Protein AF-A0A9P7ABG7-F1 (afdb_monomer_lite)

Structure (mmCIF, N/CA/C/O backbone):
data_AF-A0A9P7ABG7-F1
#
_entry.id   AF-A0A9P7ABG7-F1
#
loop_
_atom_site.group_PDB
_atom_site.id
_atom_site.type_symbol
_atom_site.label_atom_id
_atom_site.label_al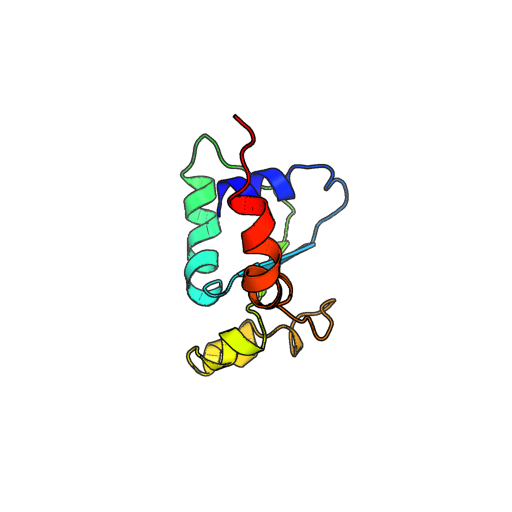t_id
_atom_site.label_comp_id
_atom_site.label_asym_id
_atom_site.label_entity_id
_atom_site.label_seq_id
_atom_site.pdbx_PDB_ins_code
_atom_site.Cartn_x
_atom_site.Cartn_y
_atom_site.Cartn_z
_atom_site.occupancy
_atom_site.B_iso_or_equiv
_atom_site.auth_seq_id
_atom_site.auth_comp_id
_atom_site.auth_asym_id
_atom_site.auth_atom_id
_atom_site.pdbx_PDB_model_num
ATOM 1 N N . MET A 1 1 ? 1.535 9.221 4.995 1.00 87.88 1 MET A N 1
ATOM 2 C CA . MET A 1 1 ? 0.735 8.319 4.140 1.00 87.88 1 MET A CA 1
ATOM 3 C C . MET A 1 1 ? -0.494 7.786 4.858 1.00 87.88 1 MET A C 1
ATOM 5 O O . MET A 1 1 ? -1.556 7.734 4.256 1.00 87.88 1 MET A O 1
ATOM 9 N N . ASP A 1 2 ? -0.374 7.448 6.137 1.00 94.19 2 ASP A N 1
ATOM 10 C CA . ASP A 1 2 ? -1.358 6.703 6.930 1.00 94.19 2 ASP A CA 1
ATOM 11 C C . ASP A 1 2 ? -2.719 7.395 6.963 1.00 94.19 2 ASP A C 1
ATOM 13 O O . ASP A 1 2 ? -3.737 6.757 6.723 1.00 94.19 2 ASP A O 1
ATOM 17 N N . TYR A 1 3 ? -2.732 8.714 7.182 1.00 94.88 3 TYR A N 1
ATOM 18 C CA . TYR A 1 3 ? -3.959 9.506 7.149 1.00 94.88 3 TYR A CA 1
ATOM 19 C C . TYR A 1 3 ? -4.642 9.442 5.781 1.00 94.88 3 TYR A C 1
ATOM 21 O O . TYR A 1 3 ? -5.819 9.114 5.703 1.00 94.88 3 TYR A O 1
ATOM 29 N N . ALA A 1 4 ? -3.903 9.693 4.695 1.00 94.38 4 ALA A N 1
ATOM 30 C CA . ALA A 1 4 ? -4.457 9.654 3.343 1.00 94.38 4 ALA A CA 1
ATOM 31 C C . ALA A 1 4 ? -5.003 8.262 2.993 1.00 94.38 4 ALA A C 1
ATOM 33 O O . ALA A 1 4 ? -6.108 8.151 2.470 1.00 94.38 4 ALA A O 1
ATOM 34 N N . LEU A 1 5 ? -4.266 7.203 3.343 1.00 95.12 5 LEU A N 1
ATOM 35 C CA . LEU A 1 5 ? -4.705 5.824 3.149 1.00 95.12 5 LEU A CA 1
ATOM 36 C C . LEU A 1 5 ? -5.957 5.510 3.977 1.00 95.12 5 LEU A C 1
ATOM 38 O O . LEU A 1 5 ? -6.922 4.981 3.442 1.00 95.12 5 LEU A O 1
ATOM 42 N N . SER A 1 6 ? -5.958 5.860 5.263 1.00 96.00 6 SER A N 1
ATOM 43 C CA . SER A 1 6 ? -7.096 5.667 6.165 1.00 96.00 6 SER A CA 1
ATOM 44 C C . SER A 1 6 ? -8.345 6.371 5.636 1.00 96.00 6 SER A C 1
ATOM 46 O O . SER A 1 6 ? -9.390 5.740 5.509 1.00 96.00 6 SER A O 1
ATOM 48 N N . GLN A 1 7 ? -8.245 7.645 5.252 1.00 96.00 7 GLN A N 1
ATOM 49 C CA . GLN A 1 7 ? -9.383 8.387 4.707 1.00 96.00 7 GLN A CA 1
ATOM 50 C C . GLN A 1 7 ? -9.873 7.789 3.384 1.00 96.00 7 GLN A C 1
ATOM 52 O O . GLN A 1 7 ? -11.073 7.589 3.222 1.00 96.00 7 GLN A O 1
ATOM 57 N N . ALA A 1 8 ? -8.964 7.429 2.471 1.00 95.00 8 ALA A N 1
ATOM 58 C CA . ALA A 1 8 ? -9.330 6.799 1.204 1.00 95.00 8 ALA A CA 1
ATOM 59 C C . ALA A 1 8 ? -10.050 5.458 1.413 1.00 95.00 8 ALA A C 1
ATOM 61 O O . ALA A 1 8 ? -11.074 5.202 0.787 1.00 95.00 8 ALA A O 1
ATOM 62 N N . LEU A 1 9 ? -9.557 4.623 2.333 1.00 95.25 9 LEU A N 1
ATOM 63 C CA . LEU A 1 9 ? -10.151 3.319 2.629 1.00 95.25 9 LEU A CA 1
ATOM 64 C C . LEU A 1 9 ? -11.504 3.409 3.336 1.00 95.25 9 LEU A C 1
ATOM 66 O O . LEU A 1 9 ? -12.249 2.437 3.285 1.00 95.25 9 LEU A O 1
ATOM 70 N N . ASN A 1 10 ? -11.830 4.527 3.986 1.00 95.06 10 ASN A N 1
ATOM 71 C CA . ASN A 1 10 ? -13.135 4.740 4.619 1.00 95.06 10 ASN A CA 1
ATOM 72 C C . ASN A 1 10 ? -14.128 5.493 3.720 1.00 95.06 10 ASN A C 1
ATOM 74 O O . ASN A 1 10 ? -15.281 5.680 4.106 1.00 95.06 10 ASN A O 1
ATOM 78 N N . TYR A 1 11 ? -13.709 5.951 2.540 1.00 95.69 11 TYR A N 1
ATOM 79 C CA . TYR A 1 11 ? -14.544 6.772 1.674 1.00 95.69 11 TYR A CA 1
ATOM 80 C C . TYR A 1 11 ? -15.186 5.942 0.556 1.00 95.69 11 TYR A C 1
ATOM 82 O O . TYR A 1 11 ? -14.525 5.582 -0.414 1.00 95.69 11 TYR A O 1
ATOM 90 N N . ASN A 1 12 ? -16.495 5.685 0.665 1.00 94.06 12 ASN A N 1
ATOM 91 C CA . ASN A 1 12 ? -17.302 4.982 -0.347 1.00 94.06 12 ASN A CA 1
ATOM 92 C C . ASN A 1 12 ? -16.765 3.590 -0.736 1.00 94.06 12 ASN A C 1
ATOM 94 O O .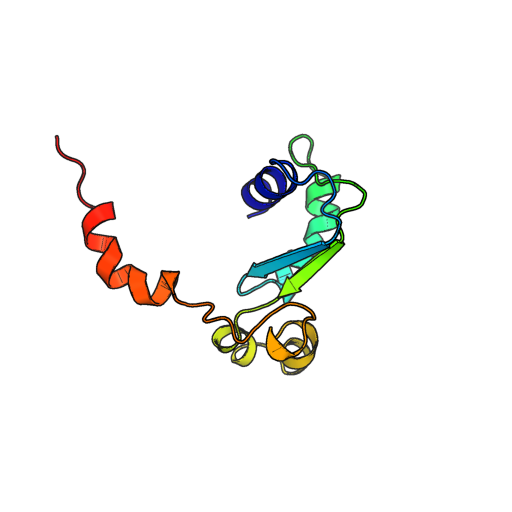 ASN A 1 12 ? -16.827 3.188 -1.898 1.00 94.06 12 ASN A O 1
ATOM 98 N N . THR A 1 13 ? -16.247 2.845 0.239 1.00 93.50 13 THR A N 1
ATOM 99 C CA . THR A 1 13 ? -15.681 1.499 0.051 1.00 93.50 13 THR A CA 1
ATOM 100 C C . THR A 1 13 ? -16.617 0.377 0.509 1.00 93.50 13 THR A C 1
ATOM 102 O O . THR A 1 13 ? -16.183 -0.766 0.656 1.00 93.50 13 THR A O 1
ATOM 105 N N . ASP A 1 14 ? -17.906 0.660 0.715 1.00 91.12 14 ASP A N 1
ATOM 106 C CA . ASP A 1 14 ? -18.894 -0.356 1.087 1.00 91.12 14 ASP A CA 1
ATOM 107 C C . ASP A 1 14 ? -18.919 -1.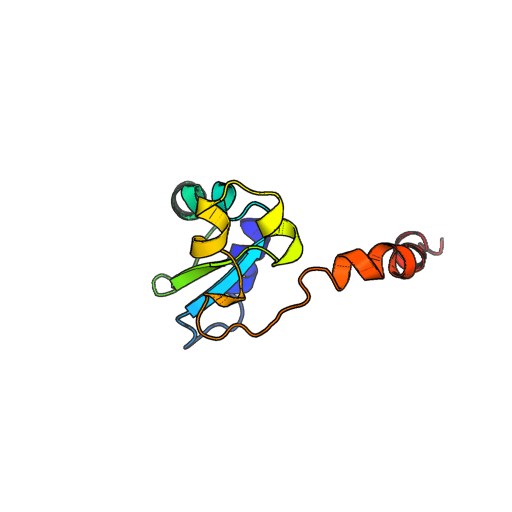502 0.062 1.00 91.12 14 ASP A C 1
ATOM 109 O O . ASP A 1 14 ? -19.063 -1.296 -1.143 1.00 91.12 14 ASP A O 1
ATOM 113 N N . GLY A 1 15 ? -18.754 -2.735 0.547 1.00 92.25 15 GLY A N 1
ATOM 114 C CA . GLY A 1 15 ? -18.656 -3.932 -0.296 1.00 92.25 15 GLY A CA 1
ATOM 115 C C . GLY A 1 15 ? -17.273 -4.184 -0.913 1.00 92.25 15 GLY A C 1
ATOM 116 O O . GLY A 1 15 ? -17.081 -5.222 -1.545 1.00 92.25 15 GLY A O 1
ATOM 117 N N . ILE A 1 16 ? -16.293 -3.299 -0.701 1.00 92.75 16 ILE A N 1
ATOM 118 C CA . ILE A 1 16 ? -14.895 -3.508 -1.094 1.00 92.75 16 ILE A CA 1
ATOM 119 C C . ILE A 1 16 ? -14.144 -4.153 0.069 1.00 92.75 16 ILE A C 1
ATOM 121 O O . ILE A 1 16 ? -13.980 -3.568 1.136 1.00 92.75 16 ILE A O 1
ATOM 125 N N . SER A 1 17 ? -13.654 -5.372 -0.146 1.00 93.62 17 SER A N 1
ATOM 126 C CA . SER A 1 17 ? -12.867 -6.105 0.851 1.00 93.62 17 SER A CA 1
ATOM 127 C C . SER A 1 17 ? -11.377 -6.153 0.539 1.00 93.62 17 SER A C 1
ATOM 129 O O . SER A 1 17 ? -10.610 -6.623 1.372 1.00 93.62 17 SER A O 1
ATOM 131 N N . HIS A 1 18 ? -10.952 -5.763 -0.664 1.00 93.69 18 HIS A N 1
ATOM 132 C CA . HIS A 1 18 ? -9.564 -5.883 -1.111 1.00 93.69 18 HIS A CA 1
ATOM 133 C C . HIS A 1 18 ? -9.106 -4.565 -1.725 1.00 93.69 18 HIS A C 1
ATOM 135 O O . HIS A 1 18 ? -9.757 -4.041 -2.627 1.00 93.69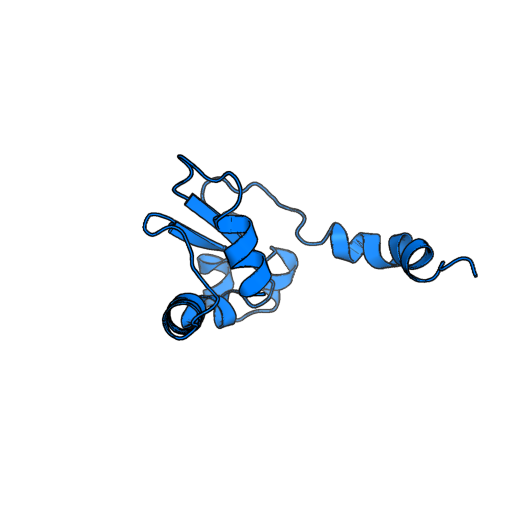 18 HIS A O 1
ATOM 141 N N . THR A 1 19 ? -7.968 -4.059 -1.261 1.00 93.38 19 THR A N 1
ATOM 142 C CA . THR A 1 19 ? -7.299 -2.887 -1.826 1.00 93.38 19 THR A CA 1
ATOM 143 C C . THR A 1 19 ? -5.832 -3.198 -2.052 1.00 93.38 19 THR A C 1
ATOM 145 O O . THR A 1 19 ? -5.176 -3.811 -1.215 1.00 93.38 19 THR A O 1
ATOM 148 N N . ILE A 1 20 ? -5.300 -2.735 -3.177 1.00 93.56 20 ILE A N 1
ATOM 149 C CA . ILE A 1 20 ? -3.868 -2.780 -3.453 1.00 93.56 20 ILE A CA 1
ATOM 150 C C . ILE A 1 20 ? -3.318 -1.377 -3.238 1.00 93.56 20 ILE A C 1
ATOM 152 O O . ILE A 1 20 ? -3.849 -0.413 -3.790 1.00 93.56 20 ILE A O 1
ATOM 156 N N . THR A 1 21 ? -2.263 -1.253 -2.439 1.00 92.69 21 THR A N 1
ATOM 157 C CA . THR A 1 21 ? -1.563 0.021 -2.256 1.00 92.69 21 THR A CA 1
ATOM 158 C C . THR A 1 21 ? -0.261 -0.011 -3.028 1.00 92.69 21 THR A C 1
ATOM 160 O O . THR A 1 21 ? 0.491 -0.972 -2.924 1.00 92.69 21 THR A O 1
ATOM 163 N N . PHE A 1 22 ? 0.034 1.048 -3.775 1.00 91.00 22 PHE A N 1
ATOM 164 C CA . PHE A 1 22 ? 1.345 1.242 -4.385 1.00 91.00 22 PHE A CA 1
ATOM 165 C C . PHE A 1 22 ? 2.074 2.363 -3.663 1.00 91.00 22 PHE A C 1
ATOM 167 O O . PHE A 1 22 ? 1.538 3.459 -3.514 1.00 91.00 22 PHE A O 1
ATOM 174 N N . TYR A 1 23 ? 3.267 2.049 -3.169 1.00 92.31 23 TYR A N 1
ATOM 175 C CA . TYR A 1 23 ? 4.170 3.006 -2.546 1.00 92.31 23 TYR A CA 1
ATOM 176 C C . TYR A 1 23 ? 5.594 2.466 -2.619 1.00 92.31 23 TYR A C 1
ATOM 178 O O . TYR A 1 23 ? 5.797 1.276 -2.374 1.00 92.31 23 TYR A O 1
ATOM 186 N N . ASP A 1 24 ? 6.572 3.316 -2.912 1.00 92.00 24 ASP A N 1
ATOM 187 C CA . ASP A 1 24 ? 7.937 2.886 -3.258 1.00 92.00 24 ASP A CA 1
ATOM 188 C C . ASP A 1 24 ? 8.559 2.042 -2.151 1.00 92.00 24 ASP A C 1
ATOM 190 O O . ASP A 1 24 ? 9.166 1.004 -2.388 1.00 92.00 24 ASP A O 1
ATOM 194 N N . ILE A 1 25 ? 8.295 2.420 -0.900 1.00 94.06 25 ILE A N 1
ATOM 195 C CA . ILE A 1 25 ? 8.827 1.745 0.283 1.00 94.06 25 ILE A CA 1
ATOM 196 C C . ILE A 1 25 ? 7.807 0.845 0.979 1.00 94.06 25 ILE A C 1
ATOM 198 O O . ILE A 1 25 ? 7.929 0.594 2.180 1.00 94.06 25 ILE A O 1
ATOM 202 N N . ASN A 1 26 ? 6.813 0.307 0.265 1.00 95.44 26 ASN A N 1
ATOM 203 C CA . ASN A 1 26 ? 5.809 -0.579 0.865 1.00 95.44 26 ASN A CA 1
ATOM 204 C C . ASN A 1 26 ? 6.420 -1.797 1.584 1.00 95.44 26 ASN A C 1
ATOM 206 O O . ASN A 1 26 ? 5.876 -2.257 2.587 1.00 95.44 26 ASN A O 1
ATOM 210 N N . CYS A 1 27 ? 7.602 -2.262 1.166 1.00 95.94 27 CYS A N 1
ATOM 211 C CA . CYS A 1 27 ? 8.344 -3.325 1.850 1.00 95.94 27 CYS A CA 1
ATOM 212 C C . CYS A 1 27 ? 8.848 -2.955 3.260 1.00 95.94 27 CYS A C 1
ATOM 214 O O . CYS A 1 27 ? 9.294 -3.833 4.007 1.00 95.94 27 CYS A O 1
ATOM 216 N N . GLN A 1 28 ? 8.829 -1.671 3.615 1.00 95.81 28 GLN A N 1
ATOM 217 C CA . GLN A 1 28 ? 9.151 -1.141 4.940 1.00 95.81 28 GLN A CA 1
ATOM 218 C C . GLN A 1 28 ? 7.890 -0.599 5.615 1.00 95.81 28 GLN A C 1
ATOM 220 O O . GLN A 1 28 ? 7.573 -1.002 6.729 1.00 95.81 28 GLN A O 1
ATOM 225 N N . TYR A 1 29 ? 7.145 0.250 4.907 1.00 95.69 29 TYR A N 1
ATOM 226 C CA . TYR A 1 29 ? 5.950 0.928 5.397 1.00 95.69 29 TYR A CA 1
ATOM 227 C C . TYR A 1 29 ? 4.849 -0.044 5.838 1.00 95.69 29 TYR A C 1
ATOM 229 O O . TYR A 1 29 ? 4.397 0.003 6.981 1.00 95.69 29 TYR A O 1
ATOM 237 N N . HIS A 1 30 ? 4.454 -0.984 4.971 1.00 95.12 30 HIS A N 1
ATOM 238 C CA . HIS A 1 30 ? 3.303 -1.851 5.238 1.00 95.12 30 HIS A CA 1
ATOM 239 C C . HIS A 1 30 ? 3.504 -2.756 6.464 1.00 95.12 30 HIS A C 1
ATOM 241 O O . HIS A 1 30 ? 2.535 -3.114 7.129 1.00 95.12 30 HIS A O 1
ATOM 247 N N . LYS A 1 31 ? 4.757 -3.096 6.801 1.00 94.50 31 LYS A N 1
ATOM 248 C CA . LYS A 1 31 ? 5.085 -3.951 7.954 1.00 94.50 31 LYS A CA 1
ATOM 249 C C . LYS A 1 31 ? 4.569 -3.383 9.274 1.00 94.50 31 LYS A C 1
ATOM 251 O O . LYS A 1 31 ? 4.152 -4.155 10.127 1.00 94.50 31 LYS A O 1
ATOM 256 N N . PHE A 1 32 ? 4.595 -2.060 9.420 1.00 94.19 32 PHE A N 1
ATOM 257 C CA . PHE A 1 32 ? 4.202 -1.367 10.649 1.00 94.19 32 PHE A CA 1
ATOM 258 C C . PHE A 1 32 ? 2.833 -0.692 10.543 1.00 94.19 32 PHE A C 1
ATOM 260 O O . PHE A 1 32 ? 2.335 -0.177 11.538 1.00 94.19 32 PHE A O 1
ATOM 267 N N . LEU A 1 33 ? 2.201 -0.720 9.365 1.00 94.06 33 LEU A N 1
ATOM 268 C CA . LEU A 1 33 ? 0.948 -0.015 9.101 1.00 94.06 33 LEU A CA 1
ATOM 269 C C . LEU A 1 33 ? -0.166 -0.409 10.080 1.00 94.06 33 LEU A C 1
ATOM 271 O O . LEU A 1 33 ? -0.879 0.452 10.587 1.00 94.06 33 LEU A O 1
ATOM 275 N N . LYS A 1 34 ? -0.316 -1.708 10.369 1.00 91.69 34 LYS A N 1
ATOM 276 C CA . LYS A 1 34 ? -1.353 -2.188 11.298 1.00 91.69 34 LYS A CA 1
ATOM 277 C C . LYS A 1 34 ? -1.135 -1.652 12.712 1.00 91.69 34 LYS A C 1
ATOM 279 O O . LYS A 1 34 ? -2.086 -1.173 13.324 1.00 91.69 34 LYS A O 1
ATOM 284 N N . ASP A 1 35 ? 0.104 -1.679 13.192 1.00 94.50 35 ASP A N 1
ATOM 285 C CA . ASP A 1 35 ? 0.461 -1.190 14.527 1.00 94.50 35 ASP A CA 1
ATOM 286 C C . ASP A 1 35 ? 0.309 0.336 14.623 1.00 94.50 35 ASP A C 1
ATOM 288 O O . ASP A 1 35 ? -0.202 0.860 15.614 1.00 94.50 35 ASP A O 1
ATOM 292 N N . GLN A 1 36 ? 0.695 1.065 13.572 1.00 94.50 36 GLN A N 1
ATOM 293 C CA . GLN A 1 36 ? 0.517 2.517 13.465 1.00 94.50 36 GLN A CA 1
ATOM 294 C C . GLN A 1 36 ? -0.961 2.921 13.482 1.00 94.50 36 GLN A C 1
ATOM 296 O O . GLN A 1 36 ? -1.338 3.842 14.204 1.00 94.50 36 GLN A O 1
ATOM 301 N N . ILE A 1 37 ? -1.819 2.207 12.745 1.00 95.25 37 ILE A N 1
ATOM 302 C CA . ILE A 1 37 ? -3.267 2.443 12.785 1.00 95.25 37 ILE A CA 1
ATOM 303 C C . ILE A 1 37 ? -3.817 2.123 14.179 1.00 95.25 37 ILE A C 1
ATOM 305 O O . ILE A 1 37 ? -4.523 2.946 14.750 1.00 95.25 37 ILE A O 1
ATOM 309 N N . ALA A 1 38 ? -3.468 0.967 14.751 1.00 94.31 38 ALA A N 1
ATOM 310 C CA . ALA A 1 38 ? -3.987 0.527 16.048 1.00 94.31 38 ALA A CA 1
ATOM 311 C C . ALA A 1 38 ? -3.566 1.434 17.219 1.00 94.31 38 ALA A C 1
ATOM 313 O O . ALA A 1 38 ? -4.294 1.552 18.202 1.00 94.31 38 ALA A O 1
ATOM 314 N N . SER A 1 39 ? -2.395 2.067 17.125 1.00 95.88 39 SER A N 1
ATOM 315 C CA . SER A 1 39 ? -1.873 2.989 18.144 1.00 95.88 39 SER A CA 1
ATOM 316 C C . SER A 1 39 ? -2.401 4.420 18.016 1.00 95.88 39 SER A C 1
ATOM 318 O O . SER A 1 39 ? -2.176 5.236 18.912 1.00 95.88 39 SER A O 1
ATOM 320 N N . SER A 1 40 ? -3.109 4.744 16.933 1.00 96.00 40 SER A N 1
ATOM 321 C CA . SER A 1 40 ? -3.606 6.089 16.674 1.00 96.00 40 SER A CA 1
ATOM 322 C C . SER A 1 40 ? -5.066 6.244 17.086 1.00 96.00 40 SER A C 1
ATOM 324 O O . SER A 1 40 ? -5.913 5.414 16.777 1.00 96.00 40 SER A O 1
ATOM 326 N N . MET A 1 41 ? -5.389 7.372 17.717 1.00 96.31 41 MET A N 1
ATOM 327 C CA . MET A 1 41 ? -6.777 7.744 18.020 1.00 96.31 41 MET A CA 1
ATOM 328 C C . MET A 1 41 ? -7.523 8.361 16.823 1.00 96.31 41 MET A C 1
ATOM 330 O O . MET A 1 41 ? -8.725 8.593 16.909 1.00 96.31 41 MET A O 1
ATOM 334 N N . TYR A 1 42 ? -6.815 8.664 15.729 1.00 95.19 42 TYR A N 1
ATOM 335 C CA . TYR A 1 42 ? -7.355 9.398 14.576 1.00 95.19 42 TYR A CA 1
ATOM 336 C C . TYR A 1 42 ? -7.411 8.568 13.293 1.00 95.19 42 TYR A C 1
ATOM 338 O O . TYR A 1 42 ? -7.917 9.046 12.280 1.00 95.19 42 TYR A O 1
ATOM 346 N N . LEU A 1 43 ? -6.850 7.358 13.308 1.00 97.06 43 LEU A N 1
ATOM 347 C CA . LEU A 1 43 ? -6.770 6.497 12.137 1.00 97.06 43 LEU A CA 1
ATOM 348 C C . LEU A 1 43 ? -7.632 5.262 12.343 1.00 97.06 43 LEU A C 1
ATOM 350 O O . LEU A 1 43 ? -7.633 4.644 13.402 1.00 97.06 43 LEU A O 1
ATOM 354 N N . SER A 1 44 ? -8.335 4.882 11.289 1.00 95.75 44 SER A N 1
ATOM 355 C CA . SER A 1 44 ? -9.087 3.636 11.227 1.00 95.75 44 SER A CA 1
ATOM 356 C C . SER A 1 44 ? -9.065 3.095 9.805 1.00 95.75 44 SER A C 1
ATOM 358 O O . SER A 1 44 ? -8.897 3.841 8.839 1.00 95.75 44 SER A O 1
ATOM 360 N N . ILE A 1 45 ? -9.231 1.789 9.660 1.00 94.62 45 ILE A N 1
ATOM 361 C CA . ILE A 1 45 ? -9.477 1.144 8.369 1.00 94.62 45 ILE A CA 1
ATOM 362 C C . ILE A 1 45 ? -10.649 0.175 8.535 1.00 94.62 45 ILE A C 1
ATOM 364 O O . ILE A 1 45 ? -10.851 -0.328 9.648 1.00 94.62 45 ILE A O 1
ATOM 368 N N . PRO A 1 46 ? -11.415 -0.116 7.471 1.00 93.62 46 PRO A N 1
ATOM 369 C CA . PRO A 1 46 ? -12.481 -1.103 7.558 1.00 93.62 46 PRO A CA 1
ATOM 370 C C . PRO A 1 46 ? -11.929 -2.461 8.011 1.00 93.62 46 PRO A C 1
ATOM 372 O O . PRO A 1 46 ? -10.920 -2.935 7.492 1.00 93.62 46 PRO A O 1
ATOM 375 N N . ILE A 1 47 ? -12.599 -3.096 8.977 1.00 87.06 47 ILE A N 1
ATOM 376 C CA . ILE A 1 47 ? -12.125 -4.329 9.638 1.00 87.06 47 ILE A CA 1
ATOM 377 C C . ILE A 1 47 ? -11.875 -5.463 8.632 1.00 87.06 47 ILE A C 1
ATOM 379 O O . ILE A 1 47 ? -10.949 -6.252 8.799 1.00 87.06 47 ILE A O 1
ATOM 383 N N . SER A 1 48 ? -12.693 -5.542 7.583 1.00 86.94 48 SER A N 1
ATOM 384 C CA . SER A 1 48 ? -12.607 -6.561 6.534 1.00 86.94 48 SER A CA 1
ATOM 385 C C . SER A 1 48 ? -11.707 -6.172 5.357 1.00 86.94 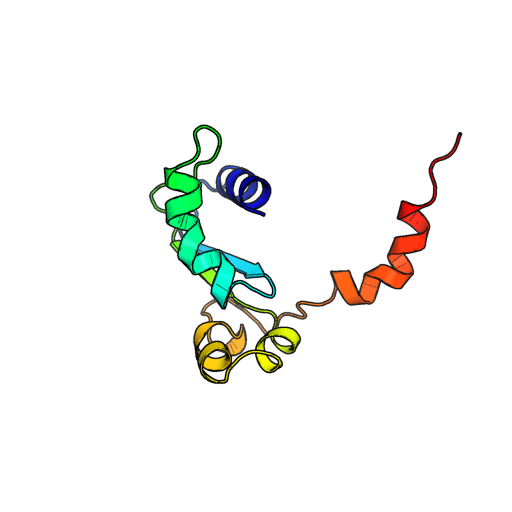48 SER A C 1
ATOM 387 O O . SER A 1 48 ? -11.728 -6.867 4.343 1.00 86.94 48 SER A O 1
ATOM 389 N N . MET A 1 49 ? -10.969 -5.060 5.446 1.00 94.19 49 MET A N 1
ATOM 390 C CA . MET A 1 49 ? -10.111 -4.595 4.359 1.00 94.19 49 MET A CA 1
ATOM 391 C C . MET A 1 49 ? -8.795 -5.376 4.332 1.00 94.19 49 MET A C 1
ATOM 393 O O . MET A 1 49 ? -7.940 -5.215 5.205 1.00 94.19 49 MET A O 1
ATOM 397 N N . ASP A 1 50 ? -8.613 -6.187 3.295 1.00 94.06 50 ASP A N 1
ATOM 398 C CA . ASP A 1 50 ? -7.329 -6.787 2.956 1.00 94.06 50 ASP A CA 1
ATOM 399 C C . ASP A 1 50 ? -6.504 -5.798 2.128 1.00 94.06 50 ASP A C 1
ATOM 401 O O . ASP A 1 50 ? -6.912 -5.381 1.040 1.00 94.06 50 ASP A O 1
ATOM 405 N N . ILE A 1 51 ? -5.358 -5.388 2.671 1.00 94.81 51 ILE A N 1
ATOM 406 C CA . ILE A 1 51 ? -4.457 -4.422 2.042 1.00 94.81 51 ILE A CA 1
ATOM 407 C C . ILE A 1 51 ? -3.263 -5.188 1.487 1.00 94.81 51 ILE A C 1
ATOM 409 O O . ILE A 1 51 ? -2.414 -5.653 2.246 1.00 94.81 51 ILE A O 1
ATOM 413 N N . ILE A 1 52 ? -3.172 -5.259 0.164 1.00 95.44 52 ILE A N 1
ATOM 414 C CA . ILE A 1 52 ? -2.079 -5.917 -0.544 1.00 95.44 52 ILE A CA 1
ATOM 415 C C . ILE A 1 52 ? -1.023 -4.859 -0.896 1.00 95.44 52 ILE A C 1
ATOM 417 O O . ILE A 1 52 ? -1.300 -3.969 -1.704 1.00 95.44 52 ILE A O 1
ATOM 421 N N . PRO A 1 53 ? 0.183 -4.914 -0.307 1.00 95.00 53 PRO A N 1
ATOM 422 C CA . PRO A 1 53 ? 1.236 -3.958 -0.619 1.00 95.00 53 PRO A CA 1
ATOM 423 C C . PRO A 1 53 ? 1.886 -4.280 -1.969 1.00 95.00 53 PRO A C 1
ATOM 425 O O . PRO A 1 53 ? 2.350 -5.393 -2.199 1.00 95.00 53 PRO A O 1
ATOM 428 N N . GLY A 1 54 ? 1.981 -3.278 -2.833 1.00 93.88 54 GLY A N 1
ATOM 429 C CA . GLY A 1 54 ? 2.733 -3.302 -4.082 1.00 93.88 54 GLY A CA 1
ATOM 430 C C . GLY A 1 54 ? 3.779 -2.190 -4.146 1.00 93.88 54 GLY A C 1
ATOM 431 O O . GLY A 1 54 ? 3.661 -1.163 -3.478 1.00 93.88 54 GLY A O 1
ATOM 432 N N . ILE A 1 55 ? 4.811 -2.394 -4.955 1.00 92.75 55 ILE A N 1
ATOM 433 C CA . ILE A 1 55 ? 5.824 -1.395 -5.310 1.00 92.75 55 ILE A CA 1
ATOM 434 C C . ILE A 1 55 ? 5.808 -1.266 -6.838 1.00 92.75 55 ILE A C 1
ATOM 436 O O . ILE A 1 55 ? 5.594 -2.258 -7.545 1.00 92.75 55 ILE A O 1
ATOM 440 N N . GLY A 1 56 ? 5.977 -0.042 -7.349 1.00 89.25 56 GLY A N 1
ATOM 441 C CA . GLY A 1 56 ? 6.085 0.205 -8.787 1.00 89.25 56 GLY A CA 1
ATOM 442 C C . GLY A 1 56 ? 7.185 -0.659 -9.409 1.00 89.25 56 GLY A C 1
ATOM 443 O O . GLY A 1 56 ? 8.215 -0.898 -8.784 1.00 89.25 56 GLY A O 1
ATOM 444 N N . LEU A 1 57 ? 6.968 -1.166 -10.628 1.00 88.38 57 LEU A N 1
ATOM 445 C CA . LEU A 1 57 ? 7.882 -2.144 -11.236 1.00 88.38 57 LEU A CA 1
ATOM 446 C C . LEU A 1 57 ? 9.300 -1.584 -11.431 1.00 88.38 57 LEU A C 1
ATOM 448 O O . LEU A 1 57 ? 10.265 -2.316 -11.278 1.00 88.38 57 LEU A O 1
ATOM 452 N N . TRP A 1 58 ? 9.421 -0.290 -11.723 1.00 85.19 58 TRP A N 1
ATOM 453 C CA . TRP A 1 58 ? 10.715 0.388 -11.807 1.00 85.19 58 TRP A CA 1
ATOM 454 C C . TRP A 1 58 ? 11.387 0.523 -10.438 1.00 85.19 58 TRP A C 1
ATOM 456 O O . TRP A 1 58 ? 12.571 0.239 -10.283 1.00 85.19 58 TRP A O 1
ATOM 466 N N . HIS A 1 59 ? 10.616 0.916 -9.426 1.00 90.31 59 HIS A N 1
ATOM 467 C CA . HIS A 1 59 ? 11.112 1.114 -8.069 1.00 90.31 59 HIS A CA 1
ATOM 468 C C . HIS A 1 59 ? 11.528 -0.194 -7.385 1.00 90.31 59 HIS A C 1
ATOM 470 O O . HIS A 1 59 ? 12.545 -0.234 -6.693 1.00 90.31 59 HIS A O 1
ATOM 476 N N . VAL A 1 60 ? 10.790 -1.289 -7.593 1.00 92.69 60 VAL A N 1
ATOM 477 C CA . VAL A 1 60 ? 11.065 -2.567 -6.918 1.00 92.69 60 VAL A CA 1
ATOM 478 C C . VAL A 1 60 ? 12.391 -3.195 -7.361 1.00 92.69 60 VAL A C 1
ATOM 480 O O . VAL A 1 60 ? 13.003 -3.906 -6.564 1.00 92.69 60 VAL A O 1
ATOM 483 N N . ASP A 1 61 ? 12.875 -2.886 -8.569 1.00 91.00 61 ASP A N 1
ATOM 484 C CA . ASP A 1 61 ? 14.197 -3.313 -9.054 1.00 91.00 61 ASP A CA 1
ATOM 485 C C . ASP A 1 61 ? 15.350 -2.666 -8.260 1.00 91.00 61 ASP A C 1
ATOM 487 O O . ASP A 1 61 ? 16.445 -3.219 -8.195 1.00 91.00 61 ASP A O 1
ATOM 491 N N . GLY A 1 62 ? 15.109 -1.523 -7.606 1.00 92.62 62 GLY A N 1
ATOM 492 C CA . GLY A 1 62 ? 16.067 -0.875 -6.704 1.00 92.62 62 GLY A CA 1
ATOM 493 C C . GLY A 1 62 ? 16.099 -1.458 -5.286 1.00 92.62 62 GLY A C 1
ATOM 494 O O . GLY A 1 62 ? 16.891 -1.016 -4.453 1.00 92.62 62 GLY A O 1
ATOM 495 N N . HIS A 1 63 ? 15.228 -2.421 -4.974 1.00 96.50 63 HIS A N 1
ATOM 496 C CA . HIS A 1 63 ? 15.131 -3.046 -3.654 1.00 96.50 63 HIS A CA 1
ATOM 497 C C . HIS A 1 63 ? 15.883 -4.387 -3.614 1.00 96.50 63 HIS A C 1
ATOM 499 O O . HIS A 1 63 ? 16.306 -4.920 -4.632 1.00 96.50 63 HIS A O 1
ATOM 505 N N . GLN A 1 64 ? 16.035 -4.976 -2.420 1.00 96.06 64 GLN A N 1
ATOM 506 C CA . GLN A 1 64 ? 16.598 -6.328 -2.276 1.00 96.06 64 GLN A CA 1
ATOM 507 C C . GLN A 1 64 ? 15.795 -7.371 -3.077 1.00 96.06 64 GLN A C 1
ATOM 509 O O . GLN A 1 64 ? 14.568 -7.304 -3.090 1.00 96.06 64 GLN A O 1
ATOM 514 N N . ASP A 1 65 ? 16.451 -8.401 -3.619 1.00 96.00 65 ASP A N 1
ATOM 515 C CA . ASP A 1 65 ? 15.852 -9.407 -4.521 1.00 96.00 65 ASP A CA 1
ATOM 516 C C . ASP A 1 65 ? 14.519 -9.991 -4.025 1.00 96.00 65 ASP A C 1
ATOM 518 O O . ASP A 1 65 ? 13.558 -10.164 -4.774 1.00 96.00 65 ASP A O 1
ATOM 522 N N . SER A 1 66 ? 14.421 -10.262 -2.721 1.00 96.06 66 SER A N 1
ATOM 523 C CA . SER A 1 66 ? 13.194 -10.798 -2.116 1.00 96.06 66 SER A CA 1
ATOM 524 C C . SER A 1 66 ? 11.976 -9.866 -2.222 1.00 96.06 66 SER A C 1
ATOM 526 O O . SER A 1 66 ? 10.850 -10.337 -2.075 1.00 96.06 66 SER A O 1
ATOM 528 N N . CYS A 1 67 ? 12.174 -8.563 -2.441 1.00 96.69 67 CYS A N 1
ATOM 529 C CA . CYS A 1 67 ? 11.093 -7.604 -2.640 1.00 96.69 67 CYS A CA 1
ATOM 530 C C . CYS A 1 67 ? 10.442 -7.769 -4.010 1.00 96.69 67 CYS A C 1
ATOM 532 O O . CYS A 1 67 ? 9.224 -7.630 -4.095 1.00 96.69 67 CYS A O 1
ATOM 534 N N . TYR A 1 68 ? 11.209 -8.131 -5.041 1.00 94.81 68 TYR A N 1
ATOM 535 C CA . TYR A 1 68 ? 10.695 -8.288 -6.400 1.00 94.81 68 TYR A CA 1
ATOM 536 C C . TYR A 1 68 ? 9.531 -9.282 -6.437 1.00 94.81 68 TYR A C 1
ATOM 538 O O . TYR A 1 68 ? 8.404 -8.934 -6.770 1.00 94.81 68 TYR A O 1
ATOM 546 N N . VAL A 1 69 ? 9.749 -10.501 -5.945 1.00 93.75 69 VAL A N 1
ATOM 547 C CA . VAL A 1 69 ? 8.711 -11.548 -5.927 1.00 93.75 69 VAL A CA 1
ATOM 548 C C . VAL A 1 69 ? 7.552 -11.271 -4.961 1.00 93.75 69 VAL A C 1
ATOM 550 O O . VAL A 1 69 ? 6.512 -11.914 -5.062 1.00 93.75 69 VAL A O 1
ATOM 553 N N . ARG A 1 70 ? 7.724 -10.354 -3.998 1.00 94.88 70 ARG A N 1
ATOM 554 C CA . ARG A 1 70 ? 6.728 -10.065 -2.950 1.00 94.88 70 ARG A CA 1
ATOM 555 C C . ARG A 1 70 ? 5.846 -8.863 -3.257 1.00 94.88 70 ARG A C 1
ATOM 557 O O . ARG A 1 70 ? 4.702 -8.857 -2.822 1.00 94.88 70 ARG A O 1
ATOM 564 N N . TYR A 1 71 ? 6.387 -7.853 -3.932 1.00 94.75 71 TYR A N 1
ATOM 565 C CA . TYR A 1 71 ? 5.738 -6.550 -4.077 1.00 94.75 71 TYR A CA 1
ATOM 566 C C . TYR A 1 71 ? 5.638 -6.077 -5.528 1.00 94.75 71 TYR A C 1
ATOM 568 O O . TYR A 1 71 ? 4.928 -5.106 -5.782 1.00 94.75 71 TYR A O 1
ATOM 576 N N . ALA A 1 72 ? 6.321 -6.715 -6.485 1.00 92.75 72 ALA A N 1
ATOM 577 C CA . ALA A 1 72 ? 6.213 -6.295 -7.874 1.00 92.75 72 ALA A CA 1
ATOM 578 C C . ALA A 1 72 ? 4.791 -6.536 -8.409 1.00 92.75 72 ALA A C 1
ATOM 580 O O . ALA A 1 72 ? 4.173 -7.583 -8.192 1.00 92.75 72 ALA A O 1
ATOM 581 N N . SER A 1 73 ? 4.268 -5.543 -9.130 1.00 89.88 73 SER A N 1
ATOM 582 C CA . SER A 1 73 ? 2.888 -5.531 -9.634 1.00 89.88 73 SER A CA 1
ATOM 583 C C . SER A 1 73 ? 2.561 -6.683 -10.587 1.00 89.88 73 SER A C 1
ATOM 585 O O . SER A 1 73 ? 1.401 -7.044 -10.731 1.00 89.88 73 SER A O 1
ATOM 587 N N . ASN A 1 74 ? 3.552 -7.306 -11.220 1.00 90.38 74 ASN A N 1
ATOM 588 C CA . ASN A 1 74 ? 3.369 -8.481 -12.075 1.00 90.38 74 ASN A CA 1
ATOM 589 C C . ASN A 1 74 ? 2.958 -9.751 -11.307 1.00 90.38 74 ASN A C 1
ATOM 591 O O . ASN A 1 74 ? 2.455 -10.684 -11.932 1.00 90.38 74 ASN A O 1
ATOM 595 N N . PHE A 1 75 ? 3.164 -9.798 -9.988 1.00 91.56 75 PHE A N 1
ATOM 596 C CA . PHE A 1 75 ? 2.816 -10.950 -9.149 1.00 91.56 75 PHE A CA 1
ATOM 597 C C . PHE A 1 75 ? 1.577 -10.724 -8.276 1.00 91.56 75 PHE A C 1
ATOM 599 O O . PHE A 1 75 ? 1.148 -11.639 -7.572 1.00 91.56 75 PHE A O 1
ATOM 606 N N . ILE A 1 76 ? 0.975 -9.534 -8.323 1.00 91.69 76 ILE A N 1
ATOM 607 C CA . ILE A 1 76 ? -0.249 -9.223 -7.584 1.00 91.69 76 ILE A CA 1
ATOM 608 C C . ILE A 1 76 ? -1.457 -9.555 -8.470 1.00 91.69 76 ILE A C 1
ATOM 610 O O . ILE A 1 76 ? -1.501 -9.263 -9.662 1.00 91.69 76 ILE A O 1
ATOM 614 N N . ARG A 1 77 ? -2.467 -10.229 -7.916 1.00 90.56 77 ARG A N 1
ATOM 615 C CA . ARG A 1 77 ? -3.677 -10.546 -8.685 1.00 90.56 77 ARG A CA 1
ATOM 616 C C . ARG A 1 77 ? -4.540 -9.294 -8.826 1.00 90.56 77 ARG A C 1
ATOM 618 O O . ARG A 1 77 ? -4.837 -8.636 -7.838 1.00 90.56 77 ARG A O 1
ATOM 625 N N . GLY A 1 78 ? -5.007 -9.026 -10.043 1.00 86.19 78 GLY A N 1
ATOM 626 C CA . GLY A 1 78 ? -5.870 -7.876 -10.337 1.00 86.19 78 GLY A CA 1
ATOM 627 C C . GLY A 1 78 ? -5.105 -6.610 -10.723 1.00 86.19 78 GLY A C 1
ATOM 628 O O . GLY A 1 78 ? -5.727 -5.633 -11.127 1.00 86.19 78 GLY A O 1
ATOM 629 N N . THR A 1 79 ? -3.773 -6.635 -10.673 1.00 85.56 79 THR A N 1
ATOM 630 C CA . THR A 1 79 ? -2.921 -5.579 -11.221 1.00 85.56 79 THR A CA 1
ATOM 631 C C . THR A 1 79 ? -2.560 -5.888 -12.671 1.00 85.56 79 THR A C 1
ATOM 633 O O . THR A 1 79 ? -2.349 -7.038 -13.061 1.00 85.56 79 THR A O 1
ATOM 636 N N . GLY A 1 80 ? -2.512 -4.844 -13.495 1.00 78.50 80 GLY A N 1
ATOM 637 C CA . GLY A 1 80 ? -1.905 -4.910 -14.822 1.00 78.50 80 GLY A CA 1
ATOM 638 C C . GLY A 1 80 ? -0.413 -4.585 -14.767 1.00 78.50 80 GLY A C 1
ATOM 639 O O . GLY A 1 80 ? 0.168 -4.409 -13.696 1.00 78.50 80 GLY A O 1
ATOM 640 N N . ARG A 1 81 ? 0.203 -4.412 -15.941 1.00 72.12 81 ARG A N 1
ATOM 641 C CA . ARG A 1 81 ? 1.434 -3.619 -16.033 1.00 72.12 81 ARG A CA 1
ATOM 642 C C . ARG A 1 81 ? 1.058 -2.170 -15.764 1.00 72.12 81 ARG A C 1
ATOM 644 O O . ARG A 1 81 ? 0.466 -1.522 -16.621 1.00 72.12 81 ARG A O 1
ATOM 651 N N . ILE A 1 82 ? 1.333 -1.719 -14.550 1.00 65.25 82 ILE A N 1
ATOM 652 C CA . ILE A 1 82 ? 1.038 -0.357 -14.125 1.00 65.25 82 ILE A CA 1
ATOM 653 C C . ILE A 1 82 ? 2.297 0.466 -14.349 1.00 65.25 82 ILE A C 1
ATOM 655 O O . ILE A 1 82 ? 3.366 0.095 -13.859 1.00 65.25 82 ILE A O 1
ATOM 659 N N . ASP A 1 83 ? 2.164 1.556 -15.096 1.00 68.19 83 ASP A N 1
ATOM 660 C CA . ASP A 1 83 ? 3.152 2.624 -15.067 1.00 68.19 83 ASP A CA 1
ATOM 661 C C . ASP A 1 83 ? 2.989 3.347 -13.725 1.00 68.19 83 ASP A C 1
ATOM 663 O O . ASP A 1 83 ? 2.073 4.152 -13.541 1.00 68.19 83 ASP A O 1
ATOM 667 N N . GLY A 1 84 ? 3.808 2.951 -12.747 1.00 62.66 84 GLY A N 1
ATOM 668 C CA . GLY A 1 84 ? 3.815 3.539 -11.406 1.00 62.66 84 GLY A CA 1
ATOM 669 C C . GLY A 1 84 ? 4.287 4.993 -11.394 1.00 62.66 84 GLY A C 1
ATOM 670 O O . GLY A 1 84 ? 4.097 5.671 -10.392 1.00 62.66 84 GLY A O 1
ATOM 671 N N . GLU A 1 85 ? 4.823 5.478 -12.518 1.00 67.56 85 GLU A N 1
ATOM 672 C CA . GLU A 1 85 ? 5.550 6.738 -12.629 1.00 67.56 85 GLU A CA 1
ATOM 673 C C . GLU A 1 85 ? 4.774 7.810 -13.381 1.00 67.56 85 GLU A C 1
ATOM 675 O O . GLU A 1 85 ? 5.343 8.854 -13.688 1.00 67.56 85 GLU A O 1
ATOM 680 N N . ILE A 1 86 ? 3.498 7.607 -13.737 1.00 67.38 86 ILE A N 1
ATOM 681 C CA . ILE A 1 86 ? 2.808 8.618 -14.552 1.00 67.38 86 ILE A CA 1
ATOM 682 C C . ILE A 1 86 ? 2.769 9.975 -13.841 1.00 67.38 86 ILE A C 1
ATOM 684 O O . ILE A 1 86 ? 2.949 11.007 -14.477 1.00 67.38 86 ILE A O 1
ATOM 688 N N . MET A 1 87 ? 2.619 9.982 -12.515 1.00 62.19 87 MET A N 1
ATOM 689 C CA . MET A 1 87 ? 2.720 11.208 -11.725 1.00 62.19 87 MET A CA 1
ATOM 690 C C . MET A 1 87 ? 4.139 11.788 -11.746 1.00 62.19 87 MET A C 1
ATOM 692 O O . MET A 1 87 ? 4.275 12.988 -11.963 1.00 62.19 87 MET A O 1
ATOM 696 N N . GLU A 1 88 ? 5.179 10.966 -11.586 1.00 67.00 88 GLU A N 1
ATOM 697 C CA . GLU A 1 88 ? 6.576 11.425 -11.531 1.00 67.00 88 GLU A CA 1
ATOM 698 C C . GLU A 1 88 ? 7.099 11.904 -12.890 1.00 67.00 88 GLU A C 1
ATOM 700 O O . GLU A 1 88 ? 7.721 12.960 -13.003 1.00 67.00 88 GLU A O 1
ATOM 705 N N . THR A 1 89 ? 6.751 11.191 -13.959 1.00 73.38 89 THR A N 1
ATOM 706 C CA . THR A 1 89 ? 7.050 11.560 -15.349 1.00 73.38 89 THR A CA 1
ATOM 707 C C . THR A 1 89 ? 6.375 12.880 -15.715 1.00 73.38 89 THR A C 1
ATOM 709 O O . THR A 1 89 ? 6.940 13.697 -16.444 1.00 73.38 89 THR A O 1
ATOM 712 N N . LEU A 1 90 ? 5.173 13.120 -15.181 1.00 78.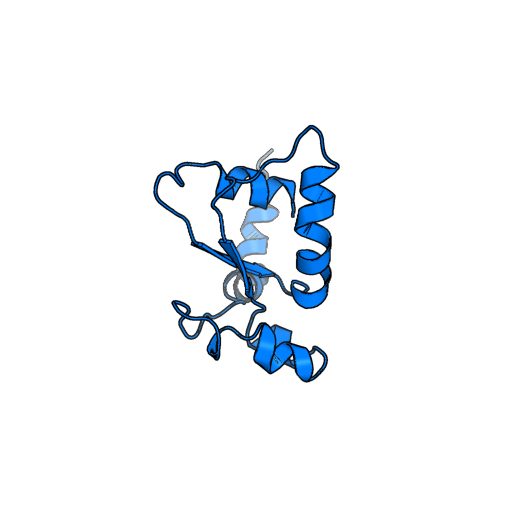25 90 LEU A N 1
ATOM 713 C CA . LEU A 1 90 ? 4.442 14.365 -15.383 1.00 78.25 90 LEU A CA 1
ATOM 714 C C . LEU A 1 90 ? 4.863 15.476 -14.418 1.00 78.25 90 LEU A C 1
ATOM 716 O O . LEU A 1 90 ? 4.468 16.615 -14.659 1.00 78.25 90 LEU A O 1
ATOM 720 N N . TRP A 1 91 ? 5.670 15.222 -13.377 1.00 79.88 91 TRP A N 1
ATOM 721 C CA . TRP A 1 91 ? 6.047 16.261 -12.408 1.00 79.88 91 TRP A CA 1
ATOM 722 C C . TRP A 1 91 ? 6.681 17.470 -13.077 1.00 79.88 91 TRP A C 1
ATOM 724 O O . TRP A 1 91 ? 6.285 18.591 -12.779 1.00 79.88 91 TRP A O 1
ATOM 734 N N . ALA A 1 92 ? 7.600 17.273 -14.026 1.00 79.88 92 ALA A N 1
ATOM 735 C CA . ALA A 1 92 ? 8.228 18.387 -14.736 1.00 79.88 92 ALA A CA 1
ATOM 736 C C . ALA A 1 92 ? 7.196 19.260 -15.475 1.00 79.88 92 ALA A C 1
ATOM 738 O O . ALA A 1 92 ? 7.278 20.487 -15.441 1.00 79.88 92 ALA A O 1
ATOM 739 N N . SER A 1 93 ? 6.197 18.637 -16.105 1.00 84.00 93 SER A N 1
ATOM 740 C CA . SER A 1 93 ? 5.127 19.339 -16.822 1.00 84.00 93 SER A CA 1
ATOM 741 C C . SER A 1 93 ? 4.103 19.980 -15.879 1.00 84.00 93 SER A C 1
ATOM 743 O O . SER A 1 93 ? 3.642 21.090 -16.135 1.00 84.00 93 SER A O 1
ATOM 745 N N . LEU A 1 94 ? 3.764 19.309 -14.776 1.00 80.69 94 LEU A N 1
ATOM 746 C CA . LEU A 1 94 ? 2.804 19.780 -13.774 1.00 80.69 94 LEU A CA 1
ATOM 747 C C . LEU A 1 94 ? 3.406 20.821 -12.822 1.00 80.69 94 LEU A C 1
ATOM 749 O O . LEU A 1 94 ? 2.665 21.576 -12.200 1.00 80.69 94 LEU A O 1
ATOM 753 N N . ASN A 1 95 ? 4.730 20.938 -12.734 1.00 82.12 95 ASN A N 1
ATOM 754 C CA . ASN A 1 95 ? 5.369 21.937 -11.878 1.00 82.12 95 ASN A CA 1
ATOM 755 C C . ASN A 1 95 ? 5.035 23.382 -12.299 1.00 82.12 95 ASN A C 1
ATOM 757 O O . ASN A 1 95 ? 5.116 24.304 -11.500 1.00 82.12 95 ASN A O 1
ATOM 761 N N . ILE A 1 96 ? 4.622 23.609 -13.548 1.00 83.69 96 ILE A N 1
ATOM 762 C CA . ILE A 1 96 ? 4.214 24.943 -14.015 1.00 83.69 96 ILE A CA 1
ATOM 763 C C . ILE A 1 96 ? 2.945 25.428 -13.295 1.00 83.69 96 ILE A C 1
ATOM 765 O O . ILE A 1 96 ? 2.821 26.616 -13.002 1.00 83.69 96 ILE A O 1
ATOM 769 N N . ILE A 1 97 ? 2.013 24.522 -12.984 1.00 81.19 97 ILE A N 1
ATOM 770 C CA . ILE A 1 97 ? 0.736 24.879 -12.349 1.00 81.19 97 ILE A CA 1
ATOM 771 C C . ILE A 1 97 ? 0.814 24.925 -10.817 1.00 81.19 97 ILE A C 1
ATOM 773 O O . ILE A 1 97 ? -0.054 25.524 -10.195 1.00 81.19 97 ILE A O 1
ATOM 777 N N . SER A 1 98 ? 1.847 24.342 -10.198 1.00 74.00 98 SER A N 1
ATOM 778 C CA . SER A 1 98 ? 2.058 24.407 -8.741 1.00 74.00 98 SER A CA 1
ATOM 779 C C . SER A 1 98 ? 2.669 25.733 -8.270 1.00 74.00 98 SER A C 1
ATOM 781 O O . SER A 1 98 ? 2.600 26.046 -7.083 1.00 74.00 98 SER A O 1
ATOM 783 N N . VAL A 1 99 ? 3.266 26.510 -9.180 1.00 70.75 99 VAL A N 1
ATOM 784 C CA . VAL A 1 99 ? 3.961 27.775 -8.872 1.00 70.75 99 VAL A CA 1
ATOM 785 C C . VAL A 1 99 ? 3.082 29.003 -9.160 1.00 70.75 99 VAL A C 1
ATOM 787 O O . VAL A 1 99 ? 3.381 30.099 -8.692 1.00 70.75 99 VAL A O 1
ATOM 790 N N . TYR A 1 100 ? 1.969 28.839 -9.882 1.00 57.94 100 TYR A N 1
ATOM 791 C CA . TYR A 1 100 ? 1.049 29.935 -10.189 1.00 57.94 100 TYR A CA 1
ATOM 792 C C . TYR A 1 100 ? 0.006 30.122 -9.081 1.00 57.94 100 TYR A C 1
ATOM 794 O O . TYR A 1 100 ? -1.084 29.553 -9.119 1.00 57.94 100 TYR A O 1
ATOM 802 N N . PHE A 1 101 ? 0.330 30.979 -8.117 1.00 60.84 101 PHE A N 1
ATOM 803 C CA . PHE A 1 101 ? -0.666 31.660 -7.295 1.00 60.84 101 PHE A CA 1
ATOM 804 C C . PHE A 1 101 ? -0.845 33.069 -7.877 1.00 60.84 101 PHE A C 1
ATOM 806 O O . PHE A 1 101 ? 0.104 33.849 -7.824 1.00 60.84 101 PHE A O 1
ATOM 813 N N . PRO A 1 102 ? -1.986 33.397 -8.511 1.00 65.19 102 PRO A N 1
ATOM 814 C CA . PRO A 1 102 ? -2.277 34.783 -8.846 1.00 65.19 102 PRO A CA 1
ATOM 815 C C . PRO A 1 102 ? -2.503 35.567 -7.544 1.00 65.19 102 PRO A C 1
ATOM 817 O O . PRO A 1 102 ? -3.252 35.099 -6.684 1.00 65.19 102 PRO A O 1
ATOM 820 N N . ASP A 1 103 ? -1.814 36.706 -7.417 1.00 60.53 103 ASP A N 1
ATOM 821 C CA . ASP A 1 103 ? -1.982 37.687 -6.331 1.00 60.53 103 ASP A CA 1
ATOM 822 C C . ASP A 1 103 ? -3.433 38.188 -6.205 1.00 60.53 103 ASP A C 1
ATOM 824 O O . ASP A 1 103 ? -4.087 38.408 -7.257 1.00 60.53 103 ASP A O 1
#

Radius of gyration: 16.04 Å; chains: 1; bounding box: 36×49×35 Å

InterPro domains:
  IPR040521 Kyakuja-Dileera-Zisupton transposase [PF18758] (1-97)

Foldseek 3Di:
DQLVVQVVQPPPCVVPQEDEDEDLVCVPCVVCSVVVQVPDPRGDHPPSHDYQYAYQQVSQVVDPPVSCCRHHQVNDPPGDNDPPCPVVVCCVVCVVVVPDDDD

pLDDT: mean 88.35, std 10.2, range [57.94, 97.06]

Organism: NCBI:txid116603

Secondary structure (DSSP, 8-state):
-HHHHHHHHHSS-TT--EEEEE-TTHHHHHHHHHHHHHH-SS----TT-EEEEEB-HHHHTTS-HHHHHHHBGGGSTT--S--TTHHHHHHHHHHHHHS----

Sequence (103 aa):
MDYALSQALNYNTDGISHTITFYDINCQYHKFLKDQIASSMYLSIPISMDIIPGIGLWHVDGHQDSCYVRYASNFIRGTGRIDGEIMETLWASLNIISVYFPD